Protein AF-A0A9D8N223-F1 (afdb_monomer_lite)

Structure (mmCIF, N/CA/C/O backbone):
data_AF-A0A9D8N223-F1
#
_entry.id   AF-A0A9D8N223-F1
#
loop_
_atom_site.group_PDB
_atom_site.id
_atom_site.type_symbol
_atom_site.label_atom_id
_atom_site.label_alt_id
_atom_site.label_comp_id
_atom_site.label_asym_id
_atom_site.label_entity_id
_atom_site.label_seq_id
_atom_site.pdbx_PDB_ins_code
_atom_site.Cartn_x
_atom_site.Cartn_y
_atom_site.Cartn_z
_atom_site.occupancy
_atom_site.B_iso_or_equiv
_atom_site.auth_seq_id
_atom_site.auth_comp_id
_atom_site.auth_asym_id
_atom_site.auth_atom_id
_atom_site.pdbx_PDB_model_num
ATOM 1 N N . MET A 1 1 ? 21.341 -1.025 -17.758 1.00 87.69 1 MET A N 1
ATOM 2 C CA . MET A 1 1 ? 20.662 -0.294 -18.868 1.00 87.69 1 MET A CA 1
ATOM 3 C C . MET A 1 1 ? 19.716 0.743 -18.260 1.00 87.69 1 MET A C 1
ATOM 5 O O . MET A 1 1 ? 19.329 0.531 -17.127 1.00 87.69 1 MET A O 1
ATOM 9 N N . ALA A 1 2 ? 19.366 1.863 -18.903 1.00 88.69 2 ALA A N 1
ATOM 10 C CA . ALA A 1 2 ? 18.324 2.742 -18.337 1.00 88.69 2 ALA A CA 1
ATOM 11 C C . ALA A 1 2 ? 16.945 2.073 -18.471 1.00 88.69 2 ALA A C 1
ATOM 13 O O . ALA A 1 2 ? 16.698 1.447 -19.501 1.00 88.69 2 ALA A O 1
ATOM 14 N N . ILE A 1 3 ? 16.076 2.194 -17.462 1.00 89.81 3 ILE A N 1
ATOM 15 C CA . ILE A 1 3 ? 14.723 1.623 -17.527 1.00 89.81 3 ILE A CA 1
ATOM 16 C C . ILE A 1 3 ? 13.889 2.404 -18.557 1.00 89.81 3 ILE A C 1
ATOM 18 O O . ILE A 1 3 ? 13.826 3.637 -18.460 1.00 89.81 3 ILE A O 1
ATOM 22 N N . PRO A 1 4 ? 13.240 1.741 -19.532 1.00 91.12 4 PRO A N 1
ATOM 23 C CA . PRO A 1 4 ? 12.304 2.403 -20.431 1.00 91.12 4 PRO A CA 1
ATOM 24 C C . PRO A 1 4 ? 11.138 3.024 -19.656 1.00 91.12 4 PRO A C 1
ATOM 26 O O . PRO A 1 4 ? 10.522 2.395 -18.800 1.00 91.12 4 PRO A O 1
ATOM 29 N N . ILE A 1 5 ? 10.807 4.280 -19.960 1.00 87.12 5 ILE A N 1
ATOM 30 C CA . ILE A 1 5 ? 9.764 5.000 -19.216 1.00 87.12 5 ILE A CA 1
ATOM 31 C C . ILE A 1 5 ? 8.373 4.371 -19.393 1.00 87.12 5 ILE A C 1
ATOM 33 O O . ILE A 1 5 ? 7.559 4.404 -18.475 1.00 87.12 5 ILE A O 1
ATOM 37 N N . GLU A 1 6 ? 8.116 3.761 -20.553 1.00 89.69 6 GLU A N 1
ATOM 38 C CA . GLU A 1 6 ? 6.876 3.031 -20.830 1.00 89.69 6 GLU A CA 1
ATOM 39 C C . GLU A 1 6 ? 6.722 1.801 -19.928 1.00 89.69 6 GLU A C 1
ATOM 41 O O . GLU A 1 6 ? 5.613 1.530 -19.469 1.00 89.69 6 GLU A O 1
ATOM 46 N N . ASP A 1 7 ? 7.821 1.126 -19.585 1.00 90.69 7 ASP A N 1
ATOM 47 C CA . ASP A 1 7 ? 7.797 -0.031 -18.687 1.00 90.69 7 ASP A CA 1
ATOM 48 C C . ASP A 1 7 ? 7.472 0.402 -17.257 1.00 90.69 7 ASP A C 1
ATOM 50 O O . ASP A 1 7 ? 6.598 -0.179 -16.620 1.00 90.69 7 ASP A O 1
ATOM 54 N N . ILE A 1 8 ? 8.067 1.503 -16.781 1.00 89.56 8 ILE A N 1
ATOM 55 C CA . ILE A 1 8 ? 7.708 2.107 -15.485 1.00 89.56 8 ILE A CA 1
ATOM 56 C C . ILE A 1 8 ? 6.241 2.526 -15.457 1.00 89.56 8 ILE A C 1
ATOM 58 O O . ILE A 1 8 ? 5.547 2.359 -14.450 1.00 89.56 8 ILE A O 1
ATOM 62 N N . TYR A 1 9 ? 5.741 3.065 -16.566 1.00 88.50 9 TYR A N 1
ATOM 63 C CA . TYR A 1 9 ? 4.334 3.398 -16.701 1.00 88.50 9 TYR A CA 1
ATOM 64 C C . TYR A 1 9 ? 3.440 2.157 -16.679 1.00 88.50 9 TYR A C 1
ATOM 66 O O . TYR A 1 9 ? 2.400 2.162 -16.023 1.00 88.50 9 TYR A O 1
ATOM 74 N N . ASN A 1 10 ? 3.801 1.074 -17.342 1.00 89.50 10 ASN A N 1
ATOM 75 C CA . ASN A 1 10 ? 2.989 -0.129 -17.263 1.00 89.50 10 ASN A CA 1
ATOM 76 C C . ASN A 1 10 ? 3.032 -0.722 -15.844 1.00 89.50 10 ASN A C 1
ATOM 78 O O . ASN A 1 10 ? 1.993 -0.906 -15.206 1.00 89.50 10 ASN A O 1
ATOM 82 N N . PHE A 1 11 ? 4.239 -0.881 -15.302 1.00 89.69 11 PHE A N 1
ATOM 83 C CA . PHE A 1 11 ? 4.488 -1.440 -13.981 1.00 89.69 11 PHE A CA 1
ATOM 84 C C . PHE A 1 11 ? 3.756 -0.688 -12.876 1.00 89.69 11 PHE A C 1
ATOM 86 O O . PHE A 1 11 ? 3.009 -1.296 -12.118 1.00 89.69 11 PHE A O 1
ATOM 93 N N . HIS A 1 12 ? 3.886 0.640 -12.808 1.00 88.19 12 HIS A N 1
ATOM 94 C CA . HIS A 1 12 ? 3.186 1.417 -11.787 1.00 88.19 12 HIS A CA 1
ATOM 95 C C . HIS A 1 12 ? 1.665 1.250 -11.884 1.00 88.19 12 HIS A C 1
ATOM 97 O O . HIS A 1 12 ? 1.000 1.166 -10.860 1.00 88.19 12 HIS A O 1
ATOM 103 N N . HIS A 1 13 ? 1.096 1.208 -13.095 1.00 88.69 13 HIS A N 1
ATOM 104 C CA . HIS A 1 13 ? -0.354 1.065 -13.245 1.00 88.69 13 HIS A CA 1
ATOM 105 C C . HIS A 1 13 ? -0.834 -0.300 -12.746 1.00 88.69 13 HIS A C 1
ATOM 107 O O . HIS A 1 13 ? -1.773 -0.371 -11.955 1.00 88.69 13 HIS A O 1
ATOM 113 N N . VAL A 1 14 ? -0.152 -1.369 -13.164 1.00 90.50 14 VAL A N 1
ATOM 114 C CA . VAL A 1 14 ? -0.472 -2.736 -12.748 1.00 90.50 14 VAL A CA 1
ATOM 115 C C . VAL A 1 14 ? -0.269 -2.905 -11.243 1.00 90.50 14 VAL A C 1
ATOM 117 O O . VAL A 1 14 ? -1.174 -3.379 -10.561 1.00 90.50 14 VAL A O 1
ATOM 120 N N . ARG A 1 15 ? 0.861 -2.442 -10.698 1.00 89.19 15 ARG A N 1
ATOM 121 C CA . ARG A 1 15 ? 1.177 -2.505 -9.264 1.00 89.19 15 ARG A CA 1
ATOM 122 C C . ARG A 1 15 ? 0.160 -1.749 -8.412 1.00 89.19 15 ARG A C 1
ATOM 124 O O . ARG A 1 15 ? -0.339 -2.310 -7.443 1.00 89.19 15 ARG A O 1
ATOM 131 N N . THR A 1 16 ? -0.200 -0.520 -8.782 1.00 88.94 16 THR A N 1
ATOM 132 C CA . THR A 1 16 ? -1.219 0.260 -8.058 1.00 88.94 16 THR A CA 1
ATOM 133 C C . THR A 1 16 ? -2.595 -0.406 -8.129 1.00 88.94 16 THR A C 1
ATOM 135 O O . THR A 1 16 ? -3.280 -0.492 -7.114 1.00 88.94 16 THR A O 1
ATOM 138 N N . ALA A 1 17 ? -2.985 -0.959 -9.282 1.00 90.62 17 ALA A N 1
ATOM 139 C CA . ALA A 1 17 ? -4.239 -1.703 -9.394 1.00 90.62 17 ALA A CA 1
ATOM 140 C C . ALA A 1 17 ? -4.252 -2.961 -8.504 1.00 90.62 17 ALA A C 1
ATOM 142 O O . ALA A 1 17 ? -5.252 -3.232 -7.840 1.00 90.62 17 ALA A O 1
ATOM 143 N N . CYS A 1 18 ? -3.147 -3.711 -8.454 1.00 91.94 18 CYS A N 1
ATOM 144 C CA . CYS A 1 18 ? -3.019 -4.880 -7.581 1.00 91.94 18 CYS A CA 1
ATOM 145 C C . CYS A 1 18 ? -3.092 -4.483 -6.100 1.00 91.94 18 CYS A C 1
ATOM 147 O O . CYS A 1 18 ? -3.827 -5.118 -5.347 1.00 91.94 18 CYS A O 1
ATOM 149 N N . HIS A 1 19 ? -2.430 -3.389 -5.709 1.00 91.12 19 HIS A N 1
ATOM 150 C CA . HIS A 1 19 ? -2.492 -2.842 -4.349 1.00 91.12 19 HIS A CA 1
ATOM 151 C C . HIS A 1 19 ? -3.925 -2.485 -3.937 1.00 91.12 19 HIS A C 1
ATOM 153 O O . HIS A 1 19 ? -4.427 -2.998 -2.940 1.00 91.12 19 HIS A O 1
ATOM 159 N N . ILE A 1 20 ? -4.637 -1.700 -4.754 1.00 92.44 20 ILE A N 1
ATOM 160 C CA . ILE A 1 20 ? -6.035 -1.311 -4.493 1.00 92.44 20 ILE A CA 1
ATOM 161 C C . ILE A 1 20 ? -6.952 -2.540 -4.413 1.00 92.44 20 ILE A C 1
ATOM 163 O O . ILE A 1 20 ? -7.835 -2.612 -3.555 1.00 92.44 20 ILE A O 1
ATOM 167 N N . ASN A 1 21 ? -6.766 -3.524 -5.296 1.00 94.38 21 ASN A N 1
ATOM 168 C CA . ASN A 1 21 ? -7.557 -4.756 -5.280 1.00 94.38 21 ASN A CA 1
ATOM 169 C C . ASN A 1 21 ? -7.281 -5.596 -4.025 1.00 94.38 21 ASN A C 1
ATOM 171 O O . ASN A 1 21 ? -8.213 -6.147 -3.444 1.00 94.38 21 ASN A O 1
ATOM 175 N N . CYS A 1 22 ? -6.023 -5.667 -3.589 1.00 94.06 22 CYS A N 1
ATOM 176 C CA . CYS A 1 22 ? -5.599 -6.381 -2.388 1.00 94.06 22 CYS A CA 1
ATOM 177 C C . CYS A 1 22 ? -6.169 -5.720 -1.126 1.00 94.06 22 CYS A C 1
ATOM 179 O O . CYS A 1 22 ? -6.783 -6.379 -0.288 1.00 94.06 22 CYS A O 1
ATOM 181 N N . MET A 1 23 ? -6.094 -4.393 -1.043 1.00 94.31 23 MET A N 1
ATOM 182 C CA . MET A 1 23 ? -6.750 -3.638 0.019 1.00 94.31 23 MET A CA 1
ATOM 183 C C . MET A 1 23 ? -8.255 -3.859 0.053 1.00 94.31 23 MET A C 1
ATOM 185 O O . MET A 1 23 ? -8.818 -4.083 1.120 1.00 94.31 23 MET A O 1
ATOM 189 N N . ASN A 1 24 ? -8.918 -3.836 -1.104 1.00 95.88 24 ASN A N 1
ATOM 190 C CA . ASN A 1 24 ? -10.355 -4.079 -1.182 1.00 95.88 24 ASN A CA 1
ATOM 191 C C . ASN A 1 24 ? -10.739 -5.523 -0.853 1.00 95.88 24 ASN A C 1
ATOM 193 O O . ASN A 1 24 ? -11.828 -5.752 -0.330 1.00 95.88 24 ASN A O 1
ATOM 197 N N . TYR A 1 25 ? -9.853 -6.486 -1.103 1.00 96.44 25 TYR A N 1
ATOM 198 C CA . TYR A 1 25 ? -10.021 -7.847 -0.617 1.00 96.44 25 TYR A CA 1
ATOM 199 C C . TYR A 1 25 ? -10.044 -7.876 0.919 1.00 96.44 25 TYR A C 1
ATOM 201 O O . TYR A 1 25 ? -11.011 -8.373 1.496 1.00 96.44 25 TYR A O 1
ATOM 209 N N . PHE A 1 26 ? -9.048 -7.278 1.584 1.00 95.44 26 PHE A N 1
ATOM 210 C CA . PHE A 1 26 ? -8.997 -7.220 3.051 1.00 95.44 26 PHE A CA 1
ATOM 211 C C . PHE A 1 26 ? -10.156 -6.424 3.652 1.00 95.44 26 PHE A C 1
ATOM 213 O O . PHE A 1 26 ? -10.821 -6.899 4.572 1.00 95.44 26 PHE A O 1
ATOM 220 N N . ALA A 1 27 ? -10.457 -5.257 3.086 1.00 95.50 27 ALA A N 1
ATOM 221 C CA . ALA A 1 27 ? -11.598 -4.437 3.470 1.00 95.50 27 ALA A CA 1
ATOM 222 C C . ALA A 1 27 ? -12.910 -5.229 3.363 1.00 95.50 27 ALA A C 1
ATOM 224 O O . ALA A 1 27 ? -13.738 -5.195 4.275 1.00 95.50 27 ALA A O 1
ATOM 225 N N . GLY A 1 28 ? -13.065 -6.007 2.287 1.00 96.38 28 GLY A N 1
ATOM 226 C CA . GLY A 1 28 ? -14.227 -6.852 2.042 1.00 96.38 28 GLY A CA 1
ATOM 227 C C . GLY A 1 28 ? -14.444 -7.924 3.111 1.00 96.38 28 GLY A C 1
ATOM 228 O O . GLY A 1 28 ? -15.595 -8.194 3.453 1.00 96.38 28 GLY A O 1
ATOM 229 N N . LEU A 1 29 ? -13.375 -8.475 3.704 1.00 96.12 29 LEU A N 1
ATOM 230 C CA . LEU A 1 29 ? -13.481 -9.413 4.835 1.00 96.12 29 LEU A CA 1
ATOM 231 C C . LEU A 1 29 ? -14.203 -8.778 6.036 1.00 96.12 29 LEU A C 1
ATOM 233 O O . LEU A 1 29 ? -14.940 -9.459 6.746 1.00 96.12 29 LEU A O 1
ATOM 237 N N . MET A 1 30 ? -14.024 -7.471 6.230 1.00 95.00 30 MET A N 1
ATOM 238 C CA . MET A 1 30 ? -14.598 -6.688 7.329 1.00 95.00 30 MET A CA 1
ATOM 239 C C . MET A 1 30 ? -15.866 -5.911 6.924 1.00 95.00 30 MET A C 1
ATOM 241 O O . MET A 1 30 ? -16.428 -5.184 7.738 1.00 95.00 30 MET A O 1
ATOM 245 N N . GLY A 1 31 ? -16.341 -6.059 5.680 1.00 94.75 31 GLY A N 1
ATOM 246 C CA . GLY A 1 31 ? -17.537 -5.374 5.173 1.00 94.75 31 GLY A CA 1
ATOM 247 C C . GLY A 1 31 ? -17.314 -3.940 4.671 1.00 94.75 31 GLY A C 1
ATOM 248 O O . GLY A 1 31 ? -18.279 -3.183 4.562 1.00 94.75 31 GLY A O 1
ATOM 249 N N . TYR A 1 32 ? -16.074 -3.567 4.349 1.00 94.56 32 TYR A N 1
ATOM 250 C CA . TYR A 1 32 ? -15.687 -2.254 3.822 1.00 94.56 32 TYR A CA 1
ATOM 251 C C . TYR A 1 32 ? -15.323 -2.299 2.330 1.00 94.56 32 TYR A C 1
ATOM 253 O O . TYR A 1 32 ? -15.101 -3.362 1.749 1.00 94.56 32 TYR A O 1
ATOM 261 N N . HIS A 1 33 ? -15.249 -1.118 1.710 1.00 90.81 33 HIS A N 1
ATOM 262 C CA . HIS A 1 33 ? -14.756 -0.922 0.348 1.00 90.81 33 HIS A CA 1
ATOM 263 C C . HIS A 1 33 ? -14.124 0.470 0.211 1.00 90.81 33 HIS A C 1
ATOM 265 O O . HIS A 1 33 ? -14.721 1.459 0.637 1.00 90.81 33 HIS A O 1
ATOM 271 N N . PHE A 1 34 ? -12.950 0.546 -0.417 1.00 89.06 34 PHE A N 1
ATOM 272 C CA . PHE A 1 34 ? -12.159 1.763 -0.610 1.00 89.06 34 PHE A CA 1
ATOM 273 C C . PHE A 1 34 ? -11.881 1.991 -2.112 1.00 89.06 34 PHE A C 1
ATOM 275 O O . PHE A 1 34 ? -10.766 1.768 -2.585 1.00 89.06 34 PHE A O 1
ATOM 282 N N . PRO A 1 35 ? -12.892 2.393 -2.909 1.00 78.00 35 PRO A N 1
ATOM 283 C CA . PRO A 1 35 ? -12.758 2.531 -4.365 1.00 78.00 35 PRO A CA 1
ATOM 284 C C . PRO A 1 35 ? -11.917 3.736 -4.801 1.00 78.00 35 PRO A C 1
ATOM 286 O O . PRO A 1 35 ? -11.478 3.784 -5.946 1.00 78.00 35 PRO A O 1
ATOM 289 N N . GLU A 1 36 ? -11.727 4.720 -3.919 1.00 80.25 36 GLU A N 1
ATOM 290 C CA . GLU A 1 36 ? -10.952 5.934 -4.203 1.00 80.25 36 GLU A CA 1
ATOM 291 C C . GLU A 1 36 ? -9.534 5.903 -3.617 1.00 80.25 36 GLU A C 1
ATOM 293 O O . GLU A 1 36 ? -8.800 6.887 -3.727 1.00 80.25 36 GLU A O 1
ATOM 298 N N . HIS A 1 37 ? -9.150 4.782 -3.000 1.00 83.25 37 HIS A N 1
ATOM 299 C CA . HIS A 1 37 ? -7.823 4.601 -2.432 1.00 83.25 37 HIS A CA 1
ATOM 300 C C . HIS A 1 37 ? -6.742 4.746 -3.513 1.00 83.25 37 HIS A C 1
ATOM 302 O O . HIS A 1 37 ? -6.918 4.271 -4.635 1.00 83.25 37 HIS A O 1
ATOM 308 N N . ASP A 1 38 ? -5.624 5.393 -3.171 1.00 77.69 38 ASP A N 1
ATOM 309 C CA . ASP A 1 38 ? -4.466 5.601 -4.053 1.00 77.69 38 ASP A CA 1
ATOM 310 C C . ASP A 1 38 ? -4.727 6.381 -5.357 1.00 77.69 38 ASP A C 1
ATOM 312 O O . ASP A 1 38 ? -3.850 6.464 -6.223 1.00 77.69 38 ASP A O 1
ATOM 316 N N . ASN A 1 39 ? -5.897 7.009 -5.520 1.00 76.62 39 ASN A N 1
ATOM 317 C CA . ASN A 1 39 ? -6.207 7.801 -6.717 1.00 76.62 39 ASN A CA 1
ATOM 318 C C . ASN A 1 39 ? -5.238 8.979 -6.930 1.00 76.62 39 ASN A C 1
ATOM 320 O O . ASN A 1 39 ? -5.006 9.402 -8.066 1.00 76.62 39 ASN A O 1
ATOM 324 N N . ASP A 1 40 ? -4.648 9.502 -5.856 1.00 73.94 40 ASP A N 1
ATOM 325 C CA . ASP A 1 40 ? -3.646 10.567 -5.883 1.00 73.94 40 ASP A CA 1
ATOM 326 C C . ASP A 1 40 ? -2.318 10.130 -6.528 1.00 73.94 40 ASP A C 1
ATOM 328 O O . ASP A 1 40 ? -1.601 10.964 -7.081 1.00 73.94 40 ASP A O 1
ATOM 332 N N . LYS A 1 41 ? -2.022 8.825 -6.592 1.00 72.44 41 LYS A N 1
ATOM 333 C CA . LYS A 1 41 ? -0.826 8.312 -7.288 1.00 72.44 41 LYS A CA 1
ATOM 334 C C . LYS A 1 41 ? -0.895 8.527 -8.803 1.00 72.44 41 LYS A C 1
ATOM 336 O O . LYS A 1 41 ? 0.132 8.615 -9.476 1.00 72.44 41 LYS A O 1
ATOM 341 N N . GLY A 1 42 ? -2.101 8.692 -9.356 1.00 67.50 42 GLY A N 1
ATOM 342 C CA . GLY A 1 42 ? -2.324 8.943 -10.783 1.00 67.50 42 GLY A CA 1
ATOM 343 C C . GLY A 1 42 ? -1.843 10.311 -11.288 1.00 67.50 42 GLY A C 1
ATOM 344 O O . GLY A 1 42 ? -1.733 10.496 -12.501 1.00 67.50 42 GLY A O 1
ATOM 345 N N . ILE A 1 43 ? -1.550 11.264 -10.394 1.00 69.81 43 ILE A N 1
ATOM 346 C CA . ILE A 1 43 ? -1.117 12.629 -10.752 1.00 69.81 43 ILE A CA 1
ATOM 347 C C . ILE A 1 43 ? 0.384 12.879 -10.536 1.00 69.81 43 ILE A C 1
ATOM 349 O O . ILE A 1 43 ? 0.865 13.989 -10.774 1.00 69.81 43 ILE A O 1
ATOM 353 N N . GLU A 1 44 ? 1.144 11.873 -10.104 1.00 70.38 44 GLU A N 1
ATOM 354 C CA . GLU A 1 44 ? 2.566 12.033 -9.809 1.00 70.38 44 GLU A CA 1
ATOM 355 C C . GLU A 1 44 ? 3.429 12.154 -11.082 1.00 70.38 44 GLU A C 1
ATOM 357 O O . GLU A 1 44 ? 3.353 11.313 -11.988 1.00 70.38 44 GLU A O 1
ATOM 362 N N . PRO A 1 45 ? 4.308 13.170 -11.176 1.00 62.28 45 PRO A N 1
ATOM 363 C CA . PRO A 1 45 ? 5.157 13.360 -12.346 1.00 62.28 45 PRO A CA 1
ATOM 364 C C . PRO A 1 45 ? 6.191 12.233 -12.467 1.00 62.28 45 PRO A C 1
ATOM 366 O O . PRO A 1 45 ? 6.939 11.955 -11.537 1.00 62.28 45 PRO A O 1
ATOM 369 N N . MET A 1 46 ? 6.242 11.597 -13.643 1.00 62.78 46 MET A N 1
ATOM 370 C CA . MET A 1 46 ? 7.136 10.470 -13.980 1.00 62.78 46 MET A CA 1
ATOM 371 C C . MET A 1 46 ? 6.998 9.211 -13.097 1.00 62.78 46 MET A C 1
ATOM 373 O O . MET A 1 46 ? 7.768 8.276 -13.289 1.00 62.78 46 MET A O 1
ATOM 377 N N . ARG A 1 47 ? 5.937 9.150 -12.268 1.00 68.19 47 ARG A N 1
ATOM 378 C CA . ARG A 1 47 ? 5.557 8.080 -11.319 1.00 68.19 47 ARG A CA 1
ATOM 379 C C . ARG A 1 47 ? 6.616 7.786 -10.250 1.00 68.19 47 ARG A C 1
ATOM 381 O O . ARG A 1 47 ? 7.798 8.059 -10.443 1.00 68.19 47 ARG A O 1
ATOM 388 N N . THR A 1 48 ? 6.164 7.284 -9.094 1.00 71.06 48 THR A N 1
ATOM 389 C CA . THR A 1 48 ? 6.968 7.165 -7.864 1.00 71.06 48 THR A CA 1
ATOM 390 C C . THR A 1 48 ? 8.400 6.662 -8.113 1.00 71.06 48 THR A C 1
ATOM 392 O O . THR A 1 48 ? 8.623 5.678 -8.821 1.00 71.06 48 THR A O 1
ATOM 395 N N . GLY A 1 49 ? 9.395 7.243 -7.433 1.00 76.25 49 GLY A N 1
ATOM 396 C CA . GLY A 1 49 ? 10.724 6.615 -7.350 1.00 76.25 49 GLY A CA 1
ATOM 397 C C . GLY A 1 49 ? 10.674 5.195 -6.755 1.00 76.25 49 GLY A C 1
ATOM 398 O O . GLY A 1 49 ? 11.552 4.373 -7.009 1.00 76.25 49 GLY A O 1
ATOM 399 N N . TYR A 1 50 ? 9.593 4.883 -6.035 1.00 77.81 50 TYR A N 1
ATOM 400 C CA . TYR A 1 50 ? 9.245 3.541 -5.577 1.00 77.81 50 TYR A CA 1
ATOM 401 C C . TYR A 1 50 ? 8.949 2.570 -6.735 1.00 77.81 50 TYR A C 1
ATOM 403 O O . TYR A 1 50 ? 9.430 1.444 -6.715 1.00 77.81 50 TYR A O 1
ATOM 411 N N . ALA A 1 51 ? 8.250 3.000 -7.792 1.00 84.44 51 ALA A N 1
ATOM 412 C CA . ALA A 1 51 ? 7.990 2.178 -8.974 1.00 84.44 51 ALA A CA 1
ATOM 413 C C . ALA A 1 51 ? 9.287 1.840 -9.719 1.00 84.44 51 ALA A C 1
ATOM 415 O O . AL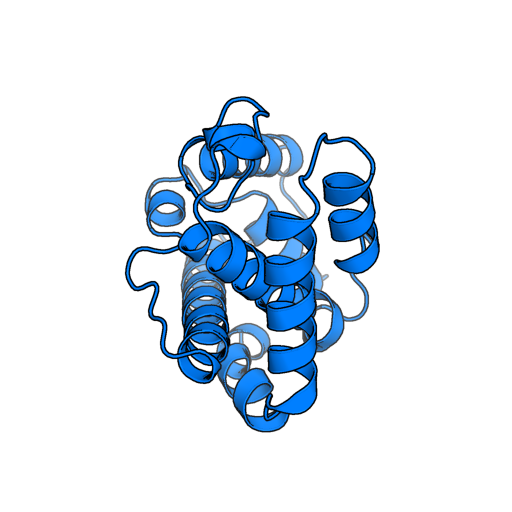A A 1 51 ? 9.473 0.691 -10.104 1.00 84.44 51 ALA A O 1
ATOM 416 N N . TYR A 1 52 ? 10.209 2.801 -9.854 1.00 86.25 52 TYR A N 1
ATOM 417 C CA . TYR A 1 52 ? 11.544 2.548 -10.410 1.00 86.25 52 TYR A CA 1
ATOM 418 C C . TYR A 1 52 ? 12.306 1.489 -9.614 1.00 86.25 52 TYR A C 1
ATOM 420 O O . TYR A 1 52 ? 12.870 0.561 -10.191 1.00 86.25 52 TYR A O 1
ATOM 428 N N . LYS A 1 53 ? 12.307 1.623 -8.286 1.00 82.25 53 LYS A N 1
ATOM 429 C CA . LYS A 1 53 ? 12.995 0.698 -7.389 1.00 82.25 53 LYS A CA 1
ATOM 430 C C . LYS A 1 53 ? 12.401 -0.706 -7.435 1.00 82.25 53 LYS A C 1
ATOM 432 O O . LYS A 1 53 ? 13.140 -1.666 -7.622 1.00 82.25 53 LYS A O 1
ATOM 437 N N . ASN A 1 54 ? 11.082 -0.820 -7.315 1.00 83.25 54 ASN A N 1
ATOM 438 C CA . ASN A 1 54 ? 10.401 -2.109 -7.360 1.00 83.25 54 ASN A CA 1
ATOM 439 C C . ASN A 1 54 ? 10.578 -2.779 -8.722 1.00 83.25 54 ASN A C 1
ATOM 441 O O . ASN A 1 54 ? 10.856 -3.970 -8.765 1.00 83.25 54 ASN A O 1
ATOM 445 N N . TYR A 1 55 ? 10.508 -2.022 -9.820 1.00 87.38 55 TYR A N 1
ATOM 446 C CA . TYR A 1 55 ? 10.792 -2.556 -11.151 1.00 87.38 55 TYR A CA 1
ATOM 447 C C . TYR A 1 55 ? 12.222 -3.110 -11.244 1.00 87.38 55 TYR A C 1
ATOM 449 O O . TYR A 1 55 ? 12.421 -4.237 -11.683 1.00 87.38 55 TYR A O 1
ATOM 457 N N . ALA A 1 56 ? 13.229 -2.373 -10.765 1.00 86.31 56 ALA A N 1
ATOM 458 C CA . ALA A 1 56 ? 14.618 -2.842 -10.779 1.00 86.31 56 ALA A CA 1
ATOM 459 C C . ALA A 1 56 ? 14.858 -4.105 -9.926 1.00 86.31 56 ALA A C 1
ATOM 461 O O . ALA A 1 56 ? 15.795 -4.849 -10.206 1.00 86.31 56 ALA A O 1
ATOM 462 N N . ASN A 1 57 ? 14.018 -4.377 -8.919 1.00 81.44 57 ASN A N 1
ATOM 463 C CA . ASN A 1 57 ? 14.082 -5.626 -8.153 1.00 81.44 57 ASN A CA 1
ATOM 464 C C . ASN A 1 57 ? 13.660 -6.846 -8.995 1.00 81.44 57 ASN A C 1
ATOM 466 O O . ASN A 1 57 ? 14.252 -7.912 -8.841 1.00 81.44 57 ASN A O 1
ATOM 470 N N . TYR A 1 58 ? 12.682 -6.693 -9.897 1.00 80.31 58 TYR A N 1
ATOM 471 C CA . TYR A 1 58 ? 12.296 -7.740 -10.858 1.00 80.31 58 TYR A CA 1
ATOM 472 C C . TYR A 1 58 ? 13.237 -7.808 -12.066 1.00 80.31 58 TYR A C 1
ATOM 474 O O . TYR A 1 58 ? 13.426 -8.876 -12.647 1.00 80.31 58 TYR A O 1
ATOM 482 N N . HIS A 1 59 ? 13.867 -6.682 -12.409 1.00 87.06 59 HIS A N 1
ATOM 483 C CA . HIS A 1 59 ? 14.708 -6.531 -13.594 1.00 87.06 59 HIS A CA 1
ATOM 484 C C . HIS A 1 59 ? 16.097 -5.966 -13.239 1.00 87.06 59 HIS A C 1
ATOM 486 O O . HIS A 1 59 ? 16.395 -4.794 -13.522 1.00 87.06 59 HIS A O 1
ATOM 492 N N . PRO A 1 60 ? 16.974 -6.779 -12.615 1.00 86.69 60 PRO A N 1
ATOM 493 C CA . PRO A 1 60 ? 18.272 -6.334 -12.100 1.00 86.69 60 PRO A CA 1
ATOM 494 C C . PRO A 1 60 ? 19.260 -5.882 -13.191 1.00 86.69 60 PRO A C 1
ATOM 496 O O . PRO A 1 60 ? 20.319 -5.332 -12.891 1.00 86.69 60 PRO A O 1
ATOM 499 N N . GLU A 1 61 ? 18.952 -6.109 -14.469 1.00 90.19 61 GLU A N 1
ATOM 500 C CA . GLU A 1 61 ? 19.717 -5.618 -15.616 1.00 90.19 61 GLU A CA 1
ATOM 501 C C . GLU A 1 61 ? 19.594 -4.100 -15.847 1.00 90.19 61 GLU A C 1
ATOM 503 O O . GLU A 1 61 ? 20.398 -3.4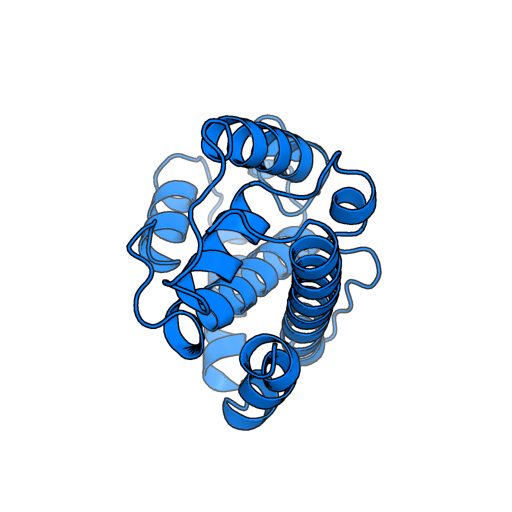97 -16.586 1.00 90.19 61 GLU A O 1
ATOM 508 N N . TYR A 1 62 ? 18.596 -3.463 -15.235 1.00 91.50 62 TYR A N 1
ATOM 509 C CA . TYR A 1 62 ? 18.397 -2.030 -15.338 1.00 91.50 62 TYR A CA 1
ATOM 510 C C . TYR A 1 62 ? 18.978 -1.257 -14.154 1.00 91.50 62 TYR A C 1
ATOM 512 O O . TYR A 1 62 ? 19.050 -1.717 -13.022 1.00 91.50 62 TYR A O 1
ATOM 520 N N . ASN A 1 63 ? 19.387 -0.027 -14.446 1.00 90.56 63 ASN A N 1
ATOM 521 C CA . ASN A 1 63 ? 19.925 0.913 -13.483 1.00 90.56 63 ASN A CA 1
ATOM 522 C C . ASN A 1 63 ? 18.827 1.899 -13.090 1.00 90.56 63 ASN A C 1
ATOM 524 O O . ASN A 1 63 ? 18.107 2.413 -13.955 1.00 90.56 63 ASN A O 1
ATOM 528 N N . LEU A 1 64 ? 18.767 2.212 -11.800 1.00 89.00 64 LEU A N 1
ATOM 529 C CA . LEU A 1 64 ? 17.940 3.296 -11.285 1.00 89.00 64 LEU A CA 1
ATOM 530 C C . LEU A 1 64 ? 18.438 4.653 -11.813 1.00 89.00 64 LEU A C 1
ATOM 532 O O . LEU A 1 64 ? 19.645 4.819 -12.012 1.00 89.00 64 LEU A O 1
ATOM 536 N N . PRO A 1 65 ? 17.541 5.627 -12.046 1.00 86.94 65 PRO A N 1
ATOM 537 C CA . PRO A 1 65 ? 17.952 6.990 -12.357 1.00 86.94 65 PRO A CA 1
ATOM 538 C C . PRO A 1 65 ? 18.585 7.657 -11.127 1.00 86.94 65 PRO A C 1
ATOM 540 O O . PRO A 1 65 ? 18.159 7.405 -10.002 1.00 86.94 65 PRO A O 1
ATOM 543 N N . ASP A 1 66 ? 19.551 8.557 -11.330 1.00 89.12 66 ASP A N 1
ATOM 544 C CA . ASP A 1 66 ? 20.307 9.201 -10.237 1.00 89.12 66 ASP A CA 1
ATOM 545 C C . ASP A 1 66 ? 19.418 9.937 -9.213 1.00 89.12 66 ASP A C 1
ATOM 547 O O . ASP A 1 66 ? 19.795 10.092 -8.056 1.00 89.12 66 ASP A O 1
ATOM 551 N N . ASN A 1 67 ? 18.227 10.384 -9.621 1.00 86.62 67 ASN A N 1
ATOM 552 C CA . ASN A 1 67 ? 17.274 11.120 -8.789 1.00 86.62 67 ASN A CA 1
ATOM 553 C C . ASN A 1 67 ? 16.110 10.261 -8.250 1.00 86.62 67 ASN A C 1
ATOM 555 O O . ASN A 1 67 ? 15.109 10.823 -7.800 1.00 86.62 67 ASN A O 1
ATOM 559 N N . TYR A 1 68 ? 16.190 8.925 -8.311 1.00 84.44 68 TYR A N 1
ATOM 560 C CA . TYR A 1 68 ? 15.068 8.057 -7.919 1.00 84.44 68 TYR A CA 1
ATOM 561 C C . TYR A 1 68 ? 14.632 8.259 -6.455 1.00 84.44 68 TYR A C 1
ATOM 563 O O . TYR A 1 68 ? 13.438 8.221 -6.167 1.00 84.44 68 TYR A O 1
ATOM 571 N N . GLU A 1 69 ? 15.561 8.526 -5.533 1.00 85.31 69 GLU A N 1
ATOM 572 C CA . GLU A 1 69 ? 15.246 8.750 -4.112 1.00 85.31 69 GLU A CA 1
ATOM 573 C C . GLU A 1 69 ? 14.455 10.041 -3.893 1.00 85.31 69 GLU A C 1
ATOM 575 O O . GLU A 1 69 ? 13.474 10.047 -3.149 1.00 85.31 69 GLU A O 1
ATOM 580 N N . ASP A 1 70 ? 14.828 11.120 -4.585 1.00 85.75 70 ASP A N 1
ATOM 581 C CA . ASP A 1 70 ? 14.106 12.392 -4.525 1.00 85.75 70 ASP A CA 1
ATOM 582 C C . ASP A 1 70 ? 12.684 12.236 -5.078 1.00 85.75 70 ASP A C 1
ATOM 584 O O . ASP A 1 70 ? 11.721 12.712 -4.471 1.00 85.75 70 ASP A O 1
ATOM 588 N N . LEU A 1 71 ? 12.535 11.508 -6.191 1.00 81.81 71 LEU A N 1
ATOM 589 C CA . LEU A 1 71 ? 11.227 11.178 -6.764 1.00 81.81 71 LEU A CA 1
ATOM 590 C C . LEU A 1 71 ? 10.383 10.336 -5.796 1.00 81.81 71 LEU A C 1
ATOM 592 O O . LEU A 1 71 ? 9.191 10.596 -5.639 1.00 81.81 71 LEU A O 1
ATOM 596 N N . ALA A 1 72 ? 10.985 9.351 -5.122 1.00 82.69 72 ALA A N 1
ATOM 597 C CA . ALA A 1 72 ? 10.302 8.535 -4.119 1.00 82.69 72 ALA A CA 1
ATOM 598 C C . ALA A 1 72 ? 9.846 9.386 -2.927 1.00 82.69 72 ALA A C 1
ATOM 600 O O . ALA A 1 72 ? 8.695 9.303 -2.508 1.00 82.69 72 ALA A O 1
ATOM 601 N N . LYS A 1 73 ? 10.719 10.257 -2.416 1.00 83.38 73 LYS A N 1
ATOM 602 C CA . LYS A 1 73 ? 10.422 11.125 -1.276 1.00 83.38 73 LYS A CA 1
ATOM 603 C C . LYS A 1 73 ? 9.296 12.115 -1.569 1.00 83.38 73 LYS A C 1
ATOM 605 O O . LYS A 1 73 ? 8.447 12.335 -0.703 1.00 83.38 73 LYS A O 1
ATOM 610 N N . ILE A 1 74 ? 9.277 12.712 -2.764 1.00 81.81 74 ILE A N 1
ATOM 611 C CA . ILE A 1 74 ? 8.211 13.632 -3.190 1.00 81.81 74 ILE A CA 1
ATOM 612 C C . ILE A 1 74 ? 6.872 12.898 -3.255 1.00 81.81 74 ILE A C 1
ATOM 614 O O . ILE A 1 74 ? 5.895 13.396 -2.696 1.00 81.81 74 ILE A O 1
ATOM 618 N N . ALA A 1 75 ? 6.846 11.720 -3.882 1.00 80.94 75 ALA A N 1
ATOM 619 C CA . ALA A 1 75 ? 5.661 10.874 -3.962 1.00 80.94 75 ALA A CA 1
ATOM 620 C C . ALA A 1 75 ? 5.128 10.508 -2.571 1.00 80.94 75 ALA A C 1
ATOM 622 O O . ALA A 1 75 ? 4.004 10.866 -2.241 1.00 80.94 75 ALA A O 1
ATOM 623 N N . ILE A 1 76 ? 5.965 9.915 -1.712 1.00 80.88 76 ILE A N 1
ATOM 624 C CA . ILE A 1 76 ? 5.597 9.515 -0.342 1.00 80.88 76 ILE A CA 1
ATOM 625 C C . ILE A 1 76 ? 5.040 10.705 0.444 1.00 80.88 76 ILE A C 1
ATOM 627 O O . ILE A 1 76 ? 3.956 10.633 1.015 1.00 80.88 76 ILE A O 1
ATOM 631 N N . THR A 1 77 ? 5.744 11.840 0.420 1.00 82.62 77 THR A N 1
ATOM 632 C CA . THR A 1 77 ? 5.307 13.043 1.145 1.00 82.62 77 THR A CA 1
ATOM 633 C C . THR A 1 77 ? 3.981 13.577 0.608 1.00 82.62 77 THR A C 1
ATOM 635 O O . THR A 1 77 ? 3.169 14.093 1.375 1.00 82.62 77 THR A O 1
ATOM 638 N N . THR A 1 78 ? 3.773 13.513 -0.707 1.00 82.75 78 THR A N 1
ATOM 639 C CA . THR A 1 78 ? 2.523 13.950 -1.334 1.00 82.75 78 THR A CA 1
ATOM 640 C C . THR A 1 78 ? 1.393 13.019 -0.933 1.00 82.75 78 THR A C 1
ATOM 642 O O . THR A 1 78 ? 0.390 13.499 -0.415 1.00 82.75 78 THR A O 1
ATOM 645 N N . HIS A 1 79 ? 1.593 11.716 -1.086 1.00 85.31 79 HIS A N 1
ATOM 646 C CA . HIS A 1 79 ? 0.611 10.695 -0.770 1.00 85.31 79 HIS A CA 1
ATOM 647 C C . HIS A 1 79 ? 0.167 10.764 0.693 1.00 85.31 79 HIS A C 1
ATOM 649 O O . HIS A 1 79 ? -1.006 11.002 0.977 1.00 85.31 79 HIS A O 1
ATOM 655 N N . HIS A 1 80 ? 1.114 10.718 1.634 1.00 87.00 80 HIS A N 1
ATOM 656 C CA . HIS A 1 80 ? 0.804 10.697 3.066 1.00 87.00 80 HIS A CA 1
ATOM 657 C C . HIS A 1 80 ? 0.031 11.944 3.528 1.00 87.00 80 HIS A C 1
ATOM 659 O O . HIS A 1 80 ? -0.780 11.881 4.447 1.00 87.00 80 HIS A O 1
ATOM 665 N N . LYS A 1 81 ? 0.245 13.098 2.882 1.00 87.75 81 LYS A N 1
ATOM 666 C CA . LYS A 1 81 ? -0.454 14.348 3.223 1.00 87.75 81 LYS A CA 1
ATOM 667 C C . LYS A 1 81 ? -1.863 14.457 2.649 1.00 87.75 81 LYS A C 1
ATOM 669 O O . LYS A 1 81 ? -2.628 15.287 3.134 1.00 87.75 81 LYS A O 1
ATOM 674 N N . HIS A 1 82 ? -2.195 13.689 1.614 1.00 86.31 82 HIS A N 1
ATOM 675 C CA . HIS A 1 82 ? -3.485 13.786 0.921 1.00 86.31 82 HIS A CA 1
ATOM 676 C C . HIS A 1 82 ? -4.364 12.547 1.102 1.00 86.31 82 HIS A C 1
ATOM 678 O O . HIS A 1 82 ? -5.544 12.597 0.759 1.00 86.31 82 HIS A O 1
ATOM 684 N N . ALA A 1 83 ? -3.827 11.478 1.683 1.00 88.19 83 ALA A N 1
ATOM 685 C CA . ALA A 1 83 ? -4.548 10.247 1.943 1.00 88.19 83 ALA A CA 1
ATOM 686 C C . ALA A 1 83 ? -4.941 10.135 3.435 1.00 88.19 83 ALA A C 1
ATOM 688 O O . ALA A 1 83 ? -4.068 10.098 4.303 1.00 88.19 83 ALA A O 1
ATOM 689 N N . PRO A 1 84 ? -6.246 10.067 3.762 1.00 91.00 84 PRO A N 1
ATOM 690 C CA . PRO A 1 84 ? -6.746 10.130 5.139 1.00 91.00 84 PRO A CA 1
ATOM 691 C C . PRO A 1 84 ? -6.475 8.872 5.973 1.00 91.00 84 PRO A C 1
ATOM 693 O O . PRO A 1 84 ? -6.744 8.869 7.164 1.00 91.00 84 PRO A O 1
ATOM 696 N N . HIS A 1 85 ? -5.940 7.799 5.395 1.00 90.06 85 HIS A N 1
ATOM 697 C CA . HIS A 1 85 ? -5.439 6.659 6.166 1.00 90.06 85 HIS A CA 1
ATOM 698 C C . HIS A 1 85 ? -3.981 6.843 6.613 1.00 90.06 85 HIS A C 1
ATOM 700 O O . HIS A 1 85 ? -3.459 5.987 7.313 1.00 90.06 85 HIS A O 1
ATOM 706 N N . HIS A 1 86 ? -3.316 7.946 6.251 1.00 89.88 86 HIS A N 1
ATOM 707 C CA . HIS A 1 86 ? -1.983 8.287 6.751 1.00 89.88 86 HIS A CA 1
ATOM 708 C C . HIS A 1 86 ? -2.056 9.327 7.861 1.00 89.88 86 HIS A C 1
ATOM 710 O O . HIS A 1 86 ? -2.854 10.265 7.836 1.00 89.88 86 HIS A O 1
ATOM 716 N N . VAL A 1 87 ? -1.166 9.201 8.841 1.00 89.56 87 VAL A N 1
ATOM 717 C CA . VAL A 1 87 ? -1.139 10.094 10.004 1.00 89.56 87 VAL A CA 1
ATOM 718 C C . VAL A 1 87 ? -0.758 11.536 9.627 1.00 89.56 87 VAL A C 1
ATOM 720 O O . VAL A 1 87 ? -1.223 12.495 10.256 1.00 89.56 87 VAL A O 1
ATOM 723 N N . ASP A 1 88 ? 0.061 11.716 8.589 1.00 90.38 88 ASP A N 1
ATOM 724 C CA . ASP A 1 88 ? 0.473 13.029 8.082 1.00 90.38 88 ASP A CA 1
ATOM 725 C C . ASP A 1 88 ? -0.707 13.891 7.611 1.00 90.38 88 ASP A C 1
ATOM 727 O O . ASP A 1 88 ? -0.663 15.112 7.783 1.00 90.38 88 ASP A O 1
ATOM 731 N N . PHE A 1 89 ? -1.786 13.282 7.103 1.00 91.44 89 PHE A N 1
ATOM 732 C CA . PHE A 1 89 ? -3.026 13.981 6.744 1.00 91.44 89 PHE A CA 1
ATOM 733 C C . PHE A 1 89 ? -3.603 14.778 7.926 1.00 91.44 89 PHE A C 1
ATOM 735 O O . PHE A 1 89 ? -4.125 15.882 7.764 1.00 91.44 89 PHE A O 1
ATOM 742 N N . TYR A 1 90 ? -3.438 14.260 9.146 1.00 92.44 90 TYR A N 1
ATOM 743 C CA . TYR A 1 90 ? -3.907 14.876 10.390 1.00 92.44 90 TYR A CA 1
ATOM 744 C C . TYR A 1 90 ? -2.817 15.680 11.108 1.00 92.44 90 TYR A C 1
ATOM 746 O O . TYR A 1 90 ? -2.923 15.951 12.306 1.00 92.44 90 TYR A O 1
ATOM 754 N N . ASN A 1 91 ? -1.748 16.066 10.403 1.00 91.00 91 ASN A N 1
ATOM 755 C CA . ASN A 1 91 ? -0.591 16.768 10.970 1.00 91.00 91 ASN A CA 1
ATOM 756 C C . ASN A 1 91 ? 0.009 16.046 12.192 1.00 91.00 91 ASN A C 1
ATOM 758 O O . ASN A 1 91 ? 0.398 16.689 13.170 1.00 91.00 91 ASN A O 1
ATOM 762 N N . GLY A 1 92 ? 0.041 14.709 12.178 1.00 88.00 92 GLY A N 1
ATOM 763 C CA . GLY A 1 92 ? 0.558 13.927 13.303 1.00 88.00 92 GLY A CA 1
ATOM 764 C C . GLY A 1 92 ? -0.456 13.636 14.413 1.00 88.00 92 GLY A C 1
ATOM 765 O O . GLY A 1 92 ? -0.136 12.895 15.343 1.00 88.00 92 GLY A O 1
ATOM 766 N N . ASN A 1 93 ? -1.668 14.199 14.360 1.00 90.62 93 ASN A N 1
ATOM 767 C CA . ASN A 1 93 ? -2.660 14.015 15.414 1.00 90.62 93 ASN A CA 1
ATOM 768 C C . ASN A 1 93 ? -3.510 12.757 15.195 1.00 90.62 93 ASN A C 1
ATOM 770 O O . ASN A 1 93 ? -4.622 12.822 14.672 1.00 90.62 93 ASN A O 1
ATOM 774 N N . VAL A 1 94 ? -3.012 11.619 15.682 1.00 91.88 94 VAL A N 1
ATOM 775 C CA . VAL A 1 94 ? -3.691 10.322 15.540 1.00 91.88 94 VAL A CA 1
ATOM 776 C C . VAL A 1 94 ? -5.092 10.285 16.151 1.00 91.88 94 VAL A C 1
ATOM 778 O O . VAL A 1 94 ? -5.943 9.566 15.649 1.00 91.88 94 VAL A O 1
ATOM 781 N N . SER A 1 95 ? -5.395 11.096 17.172 1.00 91.75 95 SER A N 1
ATOM 782 C CA . SER A 1 95 ? -6.728 11.118 17.810 1.00 91.75 95 SER A CA 1
ATOM 783 C C . SER A 1 95 ? -7.862 11.588 16.889 1.00 91.75 95 SER A C 1
ATOM 785 O O . SER A 1 95 ? -9.034 11.423 17.219 1.00 91.75 95 SER A O 1
ATOM 787 N N . GLN A 1 96 ? -7.524 12.195 15.747 1.00 93.19 96 GLN A N 1
ATOM 788 C CA . GLN A 1 96 ? -8.488 12.6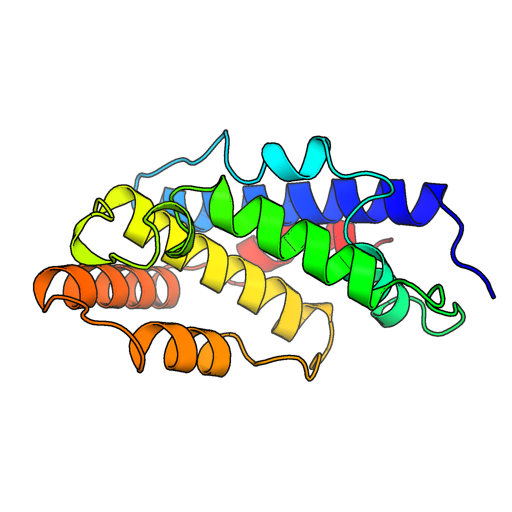64 14.752 1.00 93.19 96 GLN A CA 1
ATOM 789 C C . GLN A 1 96 ? -8.832 11.611 13.699 1.00 93.19 96 GLN A C 1
ATOM 791 O O . GLN A 1 96 ? -9.749 11.848 12.914 1.00 93.19 96 GLN A O 1
ATOM 796 N N . ILE A 1 97 ? -8.115 10.483 13.673 1.00 94.50 97 ILE A N 1
ATOM 797 C CA . ILE A 1 97 ? -8.293 9.441 12.665 1.00 94.50 97 ILE A CA 1
ATOM 798 C C . ILE A 1 97 ? -9.556 8.636 13.003 1.00 94.50 97 ILE A C 1
ATOM 800 O O . ILE A 1 97 ? -9.593 7.988 14.054 1.00 94.50 97 ILE A O 1
ATOM 804 N N . PRO A 1 98 ? -10.595 8.665 12.150 1.00 95.19 98 PRO A N 1
ATOM 805 C CA . PRO A 1 98 ? -11.793 7.852 12.320 1.00 95.19 98 PRO A CA 1
ATOM 806 C C . PRO A 1 98 ? -11.499 6.360 12.125 1.00 95.19 98 PRO A C 1
ATOM 808 O O . PRO A 1 98 ? -10.671 6.002 11.289 1.00 95.19 98 PRO A O 1
ATOM 811 N N . ASP A 1 99 ? -12.268 5.494 12.788 1.00 95.50 99 ASP A N 1
ATOM 812 C CA . ASP A 1 99 ? -12.097 4.032 12.735 1.00 95.50 99 ASP A CA 1
ATOM 813 C C . ASP A 1 99 ? -12.046 3.470 11.307 1.00 95.50 99 ASP A C 1
ATOM 815 O O . ASP A 1 99 ? -11.242 2.593 11.015 1.00 95.50 99 ASP A O 1
ATOM 819 N N . VAL A 1 100 ? -12.847 4.010 10.381 1.00 94.81 100 VAL A N 1
ATOM 820 C CA . VAL A 1 100 ? -12.829 3.574 8.974 1.00 94.81 100 VAL A CA 1
ATOM 821 C C . VAL A 1 100 ? -11.463 3.774 8.309 1.00 94.81 100 VAL A C 1
ATOM 823 O O . VAL A 1 100 ? -11.039 2.923 7.532 1.00 94.81 100 VAL A O 1
ATOM 826 N N . HIS A 1 101 ? -10.751 4.850 8.647 1.00 94.69 101 HIS A N 1
ATOM 827 C CA . HIS A 1 101 ? -9.417 5.119 8.114 1.00 94.69 101 HIS A CA 1
ATOM 828 C C . HIS A 1 101 ? -8.325 4.364 8.876 1.00 94.69 101 HIS A C 1
ATOM 830 O O . HIS A 1 101 ? -7.290 4.072 8.290 1.00 94.69 101 HIS A O 1
ATOM 836 N N . LEU A 1 102 ? -8.567 3.963 10.131 1.00 93.81 10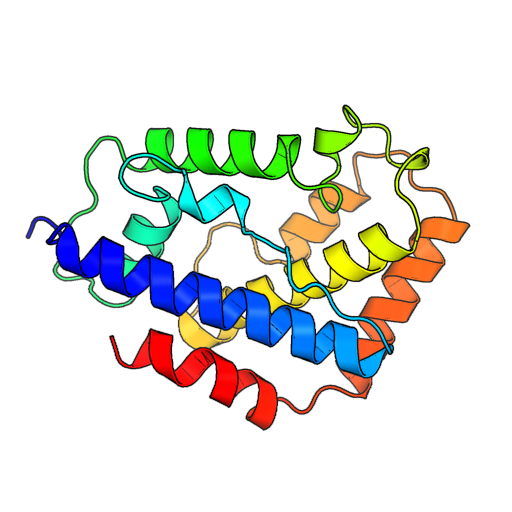2 LEU A N 1
ATOM 837 C CA . LEU A 1 102 ? -7.710 2.991 10.826 1.00 93.81 102 LEU A CA 1
ATOM 838 C C . LEU A 1 102 ? -7.796 1.608 10.173 1.00 93.81 102 LEU A C 1
ATOM 840 O O . LEU A 1 102 ? -6.788 0.932 10.002 1.00 93.81 102 LEU A O 1
ATOM 844 N N . ILE A 1 103 ? -8.995 1.197 9.760 1.00 94.94 103 ILE A N 1
ATOM 845 C CA . ILE A 1 103 ? -9.200 -0.063 9.038 1.00 94.94 103 ILE A CA 1
ATOM 846 C C . ILE A 1 103 ? -8.553 0.001 7.651 1.00 94.94 103 ILE A C 1
ATOM 848 O O . ILE A 1 103 ? -7.875 -0.943 7.249 1.00 94.94 103 ILE A O 1
ATOM 852 N N . GLU A 1 104 ? -8.728 1.111 6.927 1.00 94.88 104 GLU A N 1
ATOM 853 C CA . GLU A 1 104 ? -8.062 1.344 5.639 1.00 94.88 104 GLU A CA 1
ATOM 854 C C . GLU A 1 104 ? -6.534 1.282 5.775 1.00 94.88 104 GLU A C 1
ATOM 856 O O . GLU A 1 104 ? -5.881 0.599 4.992 1.00 94.88 104 GLU A O 1
ATOM 861 N N . MET A 1 105 ? -5.986 1.921 6.811 1.00 92.00 105 MET A N 1
ATOM 862 C CA . MET A 1 105 ? -4.566 1.906 7.163 1.00 92.00 105 MET A CA 1
ATOM 863 C C . MET A 1 105 ? -4.053 0.472 7.386 1.00 92.00 105 MET A C 1
ATOM 865 O O . MET A 1 105 ? -3.056 0.075 6.793 1.00 92.00 105 MET A O 1
ATOM 869 N N . VAL A 1 106 ? -4.773 -0.354 8.150 1.00 91.75 106 VAL A N 1
ATOM 870 C CA . VAL A 1 106 ? -4.411 -1.771 8.342 1.00 91.75 106 VAL A CA 1
ATOM 871 C C . VAL A 1 106 ? -4.473 -2.566 7.029 1.00 91.75 106 VAL A C 1
ATOM 873 O O . VAL A 1 106 ? -3.612 -3.413 6.778 1.00 91.75 106 VAL A O 1
ATOM 876 N N . CYS A 1 107 ? -5.460 -2.299 6.167 1.00 93.62 107 CYS A N 1
ATOM 877 C CA . CYS A 1 107 ? -5.553 -2.938 4.851 1.00 93.62 107 CYS A CA 1
ATOM 878 C C . CYS A 1 107 ? -4.377 -2.549 3.940 1.00 93.62 107 CYS A C 1
ATOM 880 O O . CYS A 1 107 ? -3.862 -3.409 3.223 1.00 93.62 107 CYS A O 1
ATOM 882 N N . ASP A 1 108 ? -3.949 -1.283 3.980 1.00 91.12 108 ASP A 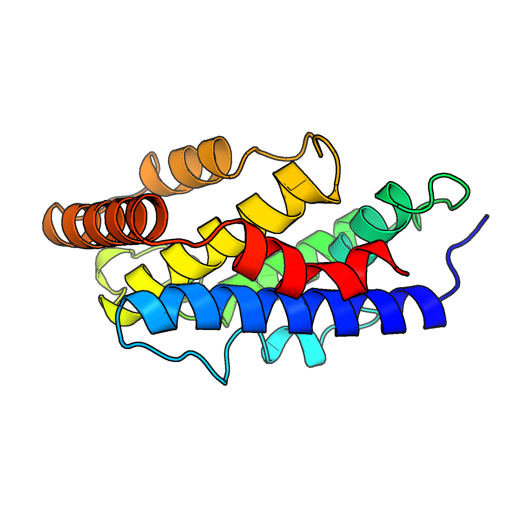N 1
ATOM 883 C CA . ASP A 1 108 ? -2.785 -0.772 3.247 1.00 91.12 108 ASP A CA 1
ATOM 884 C C . ASP A 1 108 ? -1.501 -1.483 3.686 1.00 91.12 108 ASP A C 1
ATOM 886 O O . ASP A 1 108 ? -0.779 -2.031 2.849 1.00 91.12 108 ASP A O 1
ATOM 890 N N . TRP A 1 109 ? -1.277 -1.603 4.998 1.00 89.12 109 TRP A N 1
ATOM 891 C CA . TRP A 1 109 ? -0.123 -2.316 5.553 1.00 89.12 109 TRP A CA 1
ATOM 892 C C . TRP A 1 109 ? -0.114 -3.785 5.162 1.00 89.12 109 TRP A C 1
ATOM 894 O O . TRP A 1 109 ? 0.913 -4.307 4.730 1.00 89.12 109 TRP A O 1
ATOM 904 N N . ALA A 1 110 ? -1.261 -4.460 5.269 1.00 89.00 110 ALA A N 1
ATOM 905 C CA . ALA A 1 110 ? -1.383 -5.850 4.855 1.00 89.00 110 ALA A CA 1
ATOM 906 C C . ALA A 1 110 ? -1.067 -6.006 3.358 1.00 89.00 110 ALA A C 1
ATOM 908 O O . ALA A 1 110 ? -0.312 -6.902 2.978 1.00 89.00 110 ALA A O 1
ATOM 909 N N . SER A 1 111 ? -1.576 -5.108 2.510 1.00 90.38 111 SER A N 1
ATOM 910 C CA . SER A 1 111 ? -1.301 -5.102 1.071 1.00 90.38 111 SER A CA 1
ATOM 911 C C . SER A 1 111 ? 0.186 -4.892 0.766 1.00 90.38 111 SER A C 1
ATOM 913 O O . SER A 1 111 ? 0.782 -5.687 0.034 1.00 90.38 111 SER A O 1
ATOM 915 N N . ALA A 1 112 ? 0.810 -3.891 1.390 1.00 86.00 112 ALA A N 1
ATOM 916 C CA . ALA A 1 112 ? 2.236 -3.607 1.251 1.00 86.00 112 ALA A CA 1
ATOM 917 C C . ALA A 1 112 ? 3.109 -4.778 1.732 1.00 86.00 112 ALA A C 1
ATOM 919 O O . ALA A 1 112 ? 4.105 -5.117 1.092 1.00 86.00 112 ALA A O 1
ATOM 920 N N . ASN A 1 113 ? 2.711 -5.450 2.818 1.00 81.88 113 ASN A N 1
ATOM 921 C CA . ASN A 1 113 ? 3.420 -6.616 3.342 1.00 81.88 113 ASN A CA 1
ATOM 922 C C . ASN A 1 113 ? 3.418 -7.756 2.326 1.00 81.88 113 ASN A C 1
ATOM 924 O O . ASN A 1 113 ? 4.428 -8.435 2.136 1.00 81.88 113 ASN A O 1
ATOM 928 N N . PHE A 1 114 ? 2.287 -7.944 1.641 1.00 82.69 114 PHE A N 1
ATOM 929 C CA . PHE A 1 114 ? 2.179 -8.951 0.600 1.00 82.69 114 PHE A CA 1
ATOM 930 C C . PHE A 1 114 ? 3.072 -8.657 -0.600 1.00 82.69 114 PHE A C 1
ATOM 932 O O . PHE A 1 114 ? 3.772 -9.556 -1.071 1.00 82.69 114 PHE A O 1
ATOM 939 N N . GLU A 1 115 ? 3.100 -7.405 -1.052 1.00 82.06 115 GLU A N 1
ATOM 940 C CA . GLU A 1 115 ? 3.986 -6.978 -2.133 1.00 82.06 115 GLU A CA 1
ATOM 941 C C . GLU A 1 115 ? 5.465 -7.222 -1.786 1.00 82.06 115 GLU A C 1
ATOM 943 O O . GLU A 1 115 ? 6.208 -7.810 -2.576 1.00 82.06 115 GLU A O 1
ATOM 948 N N . GLN A 1 116 ? 5.894 -6.803 -0.593 1.00 75.75 116 GLN A N 1
ATOM 949 C CA . GLN A 1 116 ? 7.301 -6.837 -0.195 1.00 75.75 116 GLN A CA 1
ATOM 950 C C . GLN A 1 116 ? 7.811 -8.242 0.140 1.00 75.75 116 GLN A C 1
ATOM 952 O O . GLN A 1 116 ? 8.880 -8.631 -0.334 1.00 75.75 116 GLN A O 1
ATOM 957 N N . LEU A 1 117 ? 7.071 -9.011 0.945 1.00 70.50 117 LEU A N 1
ATOM 958 C CA . LEU A 1 117 ? 7.532 -10.321 1.414 1.00 70.50 117 LEU A CA 1
ATOM 959 C C . LEU A 1 117 ? 7.421 -11.400 0.340 1.00 70.50 117 LEU A C 1
ATOM 961 O O . LEU A 1 117 ? 8.283 -12.276 0.257 1.00 70.50 117 LEU A O 1
ATOM 965 N N . TYR A 1 118 ? 6.349 -11.377 -0.456 1.00 66.62 118 TYR A N 1
ATOM 966 C CA . TYR A 1 118 ? 6.026 -12.514 -1.318 1.00 66.62 118 TYR A CA 1
ATOM 967 C C . TYR A 1 118 ? 6.393 -12.318 -2.780 1.00 66.62 118 TYR A C 1
ATOM 969 O O . TYR A 1 118 ? 6.608 -13.320 -3.460 1.00 66.62 118 TYR A O 1
ATOM 977 N N . LEU A 1 119 ? 6.489 -11.078 -3.262 1.00 63.44 119 LEU A N 1
ATOM 978 C CA . LEU A 1 119 ? 6.807 -10.820 -4.666 1.00 63.44 119 LEU A CA 1
ATOM 979 C C . LEU A 1 119 ? 8.227 -10.282 -4.853 1.00 63.44 119 LEU A C 1
ATOM 981 O O . LEU A 1 119 ? 8.905 -10.662 -5.802 1.00 63.44 119 LEU A O 1
ATOM 985 N N . LEU A 1 120 ? 8.696 -9.435 -3.931 1.00 64.19 120 LEU A N 1
ATOM 986 C CA . LEU A 1 120 ? 9.994 -8.757 -4.035 1.00 64.19 120 LEU A CA 1
ATOM 987 C C . LEU A 1 120 ? 11.156 -9.477 -3.327 1.00 64.19 120 LEU A C 1
ATOM 989 O O . LEU A 1 120 ? 12.260 -8.941 -3.319 1.00 64.19 120 LEU A O 1
ATOM 993 N N . HIS A 1 121 ? 10.928 -10.678 -2.775 1.00 57.00 121 HIS A N 1
ATOM 994 C CA . HIS A 1 121 ? 11.947 -11.543 -2.158 1.00 57.00 121 HIS A CA 1
ATOM 995 C C . HIS A 1 121 ? 12.903 -10.809 -1.188 1.00 57.00 121 HIS A C 1
ATOM 997 O O . HIS A 1 121 ? 14.105 -10.743 -1.439 1.00 57.00 121 HIS A O 1
ATOM 1003 N N . ASP A 1 122 ? 12.377 -10.309 -0.061 1.00 51.91 122 ASP A N 1
ATOM 1004 C CA . ASP A 1 122 ? 13.124 -9.550 0.964 1.00 51.91 122 ASP A CA 1
ATOM 1005 C C . ASP A 1 122 ? 13.725 -8.237 0.422 1.00 51.91 122 ASP A C 1
ATOM 1007 O O . ASP A 1 122 ? 14.933 -8.082 0.229 1.00 51.91 122 ASP A O 1
ATOM 1011 N N . CYS A 1 123 ? 12.869 -7.231 0.213 1.00 45.19 123 CYS A N 1
ATOM 1012 C CA . CYS A 1 123 ? 13.336 -5.859 0.026 1.00 45.19 123 CYS A CA 1
ATOM 1013 C C . CYS A 1 123 ? 13.701 -5.255 1.403 1.00 45.19 123 CYS A C 1
ATOM 1015 O O . CYS A 1 123 ? 12.815 -5.076 2.232 1.00 45.19 123 CYS A O 1
ATOM 1017 N N . PRO A 1 124 ? 14.969 -4.881 1.666 1.00 43.97 124 PRO A N 1
ATOM 1018 C CA . PRO A 1 124 ? 15.462 -4.493 2.997 1.00 43.97 124 PRO A CA 1
ATOM 1019 C C . PRO A 1 124 ? 15.030 -3.093 3.469 1.00 43.97 124 PRO A C 1
ATOM 1021 O O . PRO A 1 124 ? 15.591 -2.565 4.428 1.00 43.97 124 PRO A O 1
ATOM 1024 N N . TYR A 1 125 ? 14.084 -2.449 2.787 1.00 44.28 125 TYR A N 1
ATOM 1025 C CA . TYR A 1 125 ? 13.558 -1.158 3.222 1.00 44.28 125 TYR A CA 1
ATOM 1026 C C . TYR A 1 125 ? 12.339 -1.404 4.096 1.00 44.28 125 TYR A C 1
ATOM 1028 O O . TYR A 1 125 ? 11.231 -1.362 3.583 1.00 44.28 125 TYR A O 1
ATOM 1036 N N . GLU A 1 126 ? 12.606 -1.653 5.381 1.00 49.09 126 GLU A N 1
ATOM 1037 C CA . GLU A 1 126 ? 11.622 -1.711 6.468 1.00 49.09 126 GLU A CA 1
ATOM 1038 C C . GLU A 1 126 ? 10.608 -2.839 6.277 1.00 49.09 126 GLU A C 1
ATOM 1040 O O . GLU A 1 126 ? 9.725 -2.777 5.425 1.00 49.09 126 GLU A O 1
ATOM 1045 N N . THR A 1 127 ? 10.703 -3.892 7.090 1.00 54.78 127 THR A N 1
ATOM 1046 C CA . THR A 1 127 ? 9.599 -4.854 7.114 1.00 54.78 127 THR A CA 1
ATOM 1047 C C . THR A 1 127 ? 8.326 -4.100 7.513 1.00 54.78 127 THR A C 1
ATOM 1049 O O . THR A 1 127 ? 8.389 -3.136 8.278 1.00 54.78 127 THR A O 1
ATOM 1052 N N . VAL A 1 128 ? 7.149 -4.507 7.031 1.00 62.88 128 VAL A N 1
ATOM 1053 C CA . VAL A 1 128 ? 5.892 -3.863 7.463 1.00 62.88 128 VAL A CA 1
ATOM 1054 C C . VAL A 1 128 ? 5.737 -3.895 8.989 1.00 62.88 128 VAL A C 1
ATOM 1056 O O . VAL A 1 128 ? 5.129 -2.994 9.554 1.00 62.88 128 VAL A O 1
ATOM 1059 N N . ALA A 1 129 ? 6.358 -4.870 9.662 1.00 64.81 129 ALA A N 1
ATOM 1060 C CA . ALA A 1 129 ? 6.494 -4.890 11.114 1.00 64.81 129 ALA A CA 1
ATOM 1061 C C . ALA A 1 129 ? 7.340 -3.721 11.656 1.00 64.81 129 ALA A C 1
ATOM 1063 O O . ALA A 1 129 ? 6.897 -3.049 12.578 1.00 64.81 129 ALA A O 1
ATOM 1064 N N . ASP A 1 130 ? 8.501 -3.420 11.064 1.00 67.00 130 ASP A N 1
ATOM 1065 C CA . ASP A 1 130 ? 9.326 -2.265 11.458 1.00 67.00 130 ASP A CA 1
ATOM 1066 C C . ASP A 1 130 ? 8.595 -0.935 11.221 1.00 67.00 130 ASP A C 1
ATOM 1068 O O . ASP A 1 130 ? 8.672 -0.019 12.042 1.00 67.00 130 ASP A O 1
ATOM 1072 N N . TRP A 1 131 ? 7.871 -0.823 10.104 1.00 68.31 131 TRP A N 1
ATOM 1073 C CA . TRP A 1 131 ? 7.091 0.369 9.774 1.00 68.31 131 TRP A CA 1
ATOM 1074 C C . TRP A 1 131 ? 5.903 0.538 10.733 1.00 68.31 131 TRP A C 1
ATOM 1076 O O . TRP A 1 131 ? 5.682 1.629 11.262 1.00 68.31 131 TRP A O 1
ATOM 1086 N N . PHE A 1 132 ? 5.191 -0.555 11.034 1.00 74.69 132 PHE A N 1
ATOM 1087 C CA . PHE A 1 132 ? 4.154 -0.592 12.064 1.00 74.69 132 PHE A CA 1
ATOM 1088 C C . PHE A 1 132 ? 4.727 -0.149 13.410 1.00 74.69 132 PHE A C 1
ATOM 1090 O O . PHE A 1 132 ? 4.238 0.812 13.996 1.00 74.69 132 PHE A O 1
ATOM 1097 N N . ASP A 1 133 ? 5.810 -0.771 13.871 1.00 76.69 133 ASP A N 1
ATOM 1098 C CA . ASP A 1 133 ? 6.451 -0.432 15.140 1.00 76.69 133 ASP A CA 1
ATOM 1099 C C . ASP A 1 133 ? 6.865 1.046 15.183 1.00 76.69 133 ASP A C 1
ATOM 1101 O O . ASP A 1 133 ? 6.678 1.714 16.204 1.00 76.69 133 ASP A O 1
ATOM 1105 N N . ALA A 1 134 ? 7.374 1.602 14.081 1.00 75.81 134 ALA A N 1
ATOM 1106 C CA . ALA A 1 134 ? 7.725 3.016 13.982 1.00 75.81 134 ALA A CA 1
ATOM 1107 C C . ALA A 1 134 ? 6.501 3.944 14.104 1.00 75.81 134 ALA A C 1
ATOM 1109 O O . ALA A 1 134 ? 6.559 4.948 14.828 1.00 75.81 134 ALA A O 1
ATOM 1110 N N . GLU A 1 135 ? 5.392 3.610 13.442 1.00 79.12 135 GLU A N 1
ATOM 1111 C CA . GLU A 1 135 ? 4.142 4.372 13.509 1.00 79.12 135 GLU A CA 1
ATOM 1112 C C . GLU A 1 135 ? 3.444 4.245 14.870 1.00 79.12 135 GLU A C 1
ATOM 1114 O O . GLU A 1 135 ? 2.885 5.225 15.380 1.00 79.12 135 GLU A O 1
ATOM 1119 N N . MET A 1 136 ? 3.530 3.073 15.502 1.00 81.44 136 MET A N 1
ATOM 1120 C CA . MET A 1 136 ? 2.933 2.798 16.808 1.00 81.44 136 MET A CA 1
ATOM 1121 C C . MET A 1 136 ? 3.744 3.386 17.970 1.00 81.44 136 MET A C 1
ATOM 1123 O O . MET A 1 136 ? 3.163 3.917 18.916 1.00 81.44 136 MET A O 1
ATOM 1127 N N . SER A 1 137 ? 5.079 3.338 17.914 1.00 79.31 137 SER A N 1
ATOM 1128 C CA . SER A 1 137 ? 5.957 3.716 19.037 1.00 79.31 137 SER A CA 1
ATOM 1129 C C . SER A 1 137 ? 6.106 5.222 19.261 1.00 79.31 137 SER A C 1
ATOM 1131 O O . SER A 1 137 ? 6.421 5.650 20.372 1.00 79.31 137 SER A O 1
ATOM 1133 N N . ASN A 1 138 ? 5.877 6.042 18.234 1.00 74.94 138 ASN A N 1
ATOM 1134 C CA . ASN A 1 138 ? 6.213 7.468 18.270 1.00 74.94 138 ASN A CA 1
ATOM 1135 C C . ASN A 1 138 ? 5.001 8.399 18.407 1.00 74.94 138 ASN A C 1
ATOM 1137 O O . ASN A 1 138 ? 5.148 9.618 18.269 1.00 74.94 138 ASN A O 1
ATOM 1141 N N . LYS A 1 139 ? 3.798 7.859 18.646 1.00 83.94 139 LYS A N 1
ATOM 1142 C CA . LYS A 1 139 ? 2.551 8.634 18.593 1.00 83.94 139 LYS A CA 1
ATOM 1143 C C . LYS A 1 139 ? 1.601 8.316 19.748 1.00 83.94 139 LYS A C 1
ATOM 1145 O O . LYS A 1 139 ? 1.626 7.240 20.332 1.00 83.94 139 LYS A O 1
ATOM 1150 N N . ASN A 1 140 ? 0.739 9.280 20.072 1.00 89.12 140 ASN A N 1
ATOM 1151 C CA . ASN A 1 140 ? -0.198 9.201 21.198 1.00 89.12 140 ASN A CA 1
ATOM 1152 C C . ASN A 1 140 ? -1.505 8.487 20.811 1.00 89.12 140 ASN A C 1
ATOM 1154 O O . ASN A 1 140 ? -2.573 9.102 20.820 1.00 89.12 140 ASN A O 1
ATOM 1158 N N . TRP A 1 141 ? -1.414 7.212 20.435 1.00 92.50 141 TRP A N 1
ATOM 1159 C CA . TRP A 1 141 ? -2.579 6.373 20.144 1.00 92.50 141 TRP A CA 1
ATOM 1160 C C . TRP A 1 141 ? -3.442 6.168 21.393 1.00 92.50 141 TRP A C 1
ATOM 1162 O O . TRP A 1 141 ? -2.924 6.008 22.498 1.00 92.50 141 TRP A O 1
ATOM 1172 N N . THR A 1 142 ? -4.765 6.169 21.231 1.00 92.38 142 THR A N 1
ATOM 1173 C CA . THR A 1 142 ? -5.679 5.817 22.331 1.00 92.38 142 THR A CA 1
ATOM 1174 C C . THR A 1 142 ? -5.920 4.310 22.384 1.00 92.38 142 THR A C 1
ATOM 1176 O O . THR A 1 142 ? -5.916 3.652 21.346 1.00 92.38 142 THR A O 1
ATOM 1179 N N . ASP A 1 143 ? -6.226 3.770 23.568 1.00 92.50 143 ASP A N 1
ATOM 1180 C CA . ASP A 1 143 ? -6.551 2.343 23.740 1.00 92.50 143 ASP A CA 1
ATOM 1181 C C . ASP A 1 143 ? -7.673 1.876 22.799 1.00 92.50 143 ASP A C 1
ATOM 1183 O O . ASP A 1 143 ? -7.627 0.772 22.265 1.00 92.50 143 ASP A O 1
ATOM 1187 N N . ALA A 1 144 ? -8.673 2.730 22.555 1.00 94.44 144 ALA A N 1
ATOM 1188 C CA . ALA A 1 144 ? -9.763 2.426 21.633 1.00 94.44 144 ALA A CA 1
ATOM 1189 C C . ALA A 1 144 ? -9.262 2.236 20.191 1.00 94.44 144 ALA A C 1
ATOM 1191 O O . ALA A 1 144 ? -9.653 1.278 19.533 1.00 94.44 144 ALA A O 1
ATOM 1192 N N . GLN A 1 145 ? -8.364 3.105 19.721 1.00 94.81 145 GLN A N 1
ATOM 1193 C CA . GLN A 1 145 ? -7.790 3.010 18.376 1.00 94.81 145 GLN A CA 1
ATOM 1194 C C . GLN A 1 145 ? -6.867 1.800 18.241 1.00 94.81 145 GLN A C 1
ATOM 1196 O O . GLN A 1 145 ? -6.922 1.102 17.234 1.00 94.81 145 GLN A O 1
ATOM 1201 N N . LEU A 1 146 ? -6.066 1.517 19.272 1.00 92.19 146 LEU A N 1
ATOM 1202 C CA . LEU A 1 146 ? -5.226 0.320 19.320 1.00 92.19 146 LEU A CA 1
ATOM 1203 C C . LEU A 1 146 ? -6.065 -0.955 19.229 1.00 92.19 146 LEU A C 1
ATOM 1205 O O . LEU A 1 146 ? -5.703 -1.871 18.498 1.00 92.19 146 LEU A O 1
ATOM 1209 N N . ASN A 1 147 ? -7.202 -1.002 19.927 1.00 94.31 147 ASN A N 1
ATOM 1210 C CA . ASN A 1 147 ? -8.114 -2.139 19.842 1.00 94.31 147 ASN A CA 1
ATOM 1211 C C . ASN A 1 147 ? -8.666 -2.313 18.423 1.00 94.31 147 ASN A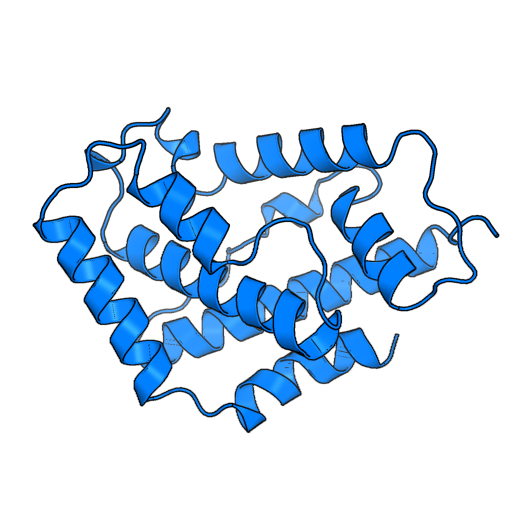 C 1
ATOM 1213 O O . ASN A 1 147 ? -8.625 -3.426 17.914 1.00 94.31 147 ASN A O 1
ATOM 1217 N N . VAL A 1 148 ? -9.101 -1.235 17.757 1.00 94.88 148 VAL A N 1
ATOM 1218 C CA . VAL A 1 148 ? -9.573 -1.298 16.358 1.00 94.88 148 VAL A CA 1
ATOM 1219 C C . VAL A 1 148 ? -8.482 -1.832 15.426 1.00 94.88 148 VAL A C 1
ATOM 1221 O O . VAL A 1 148 ? -8.743 -2.729 14.627 1.00 94.88 148 VAL A O 1
ATOM 1224 N N . ILE A 1 149 ? -7.256 -1.313 15.546 1.00 93.12 149 ILE A N 1
ATOM 1225 C CA . ILE A 1 149 ? -6.114 -1.729 14.721 1.00 93.12 149 ILE A CA 1
ATOM 1226 C C . ILE A 1 149 ? -5.806 -3.216 14.934 1.00 93.12 149 ILE A C 1
ATOM 1228 O O . ILE A 1 149 ? -5.754 -3.976 13.968 1.00 93.12 149 ILE A O 1
ATOM 1232 N N . HIS A 1 150 ? -5.643 -3.651 16.187 1.00 91.88 150 HIS A N 1
ATOM 1233 C CA . HIS A 1 150 ? -5.321 -5.045 16.493 1.00 91.88 150 HIS A CA 1
ATOM 1234 C C . HIS A 1 150 ? -6.446 -6.002 16.092 1.00 91.88 150 HIS A C 1
ATOM 1236 O O . HIS A 1 150 ? -6.169 -7.061 15.538 1.00 91.88 150 HIS A O 1
ATOM 1242 N N . GLU A 1 151 ? -7.712 -5.634 16.319 1.00 94.50 151 GLU A N 1
ATOM 1243 C CA . GLU A 1 151 ? -8.853 -6.443 15.883 1.00 94.50 151 GLU A CA 1
ATOM 1244 C C . GLU A 1 151 ? -8.870 -6.609 14.360 1.00 94.50 151 GLU A C 1
ATOM 1246 O O . GLU A 1 151 ? -9.088 -7.722 13.881 1.00 94.50 151 GLU A O 1
ATOM 1251 N N . ALA A 1 152 ? -8.592 -5.547 13.597 1.00 94.38 152 ALA A N 1
ATOM 1252 C CA . ALA A 1 152 ? -8.518 -5.611 12.139 1.00 94.38 152 ALA A CA 1
ATOM 1253 C C . ALA A 1 152 ? -7.349 -6.488 11.652 1.00 94.38 152 ALA A C 1
ATOM 1255 O O . ALA A 1 152 ? -7.543 -7.328 10.769 1.00 94.38 152 ALA A O 1
ATOM 1256 N N . MET A 1 153 ? -6.159 -6.342 12.246 1.00 91.00 153 MET A N 1
ATOM 1257 C CA . MET A 1 153 ? -4.983 -7.162 11.918 1.00 91.00 153 MET A CA 1
ATOM 1258 C C . MET A 1 153 ? -5.251 -8.649 12.174 1.00 91.00 153 MET A C 1
ATOM 1260 O O . MET A 1 153 ? -5.099 -9.472 11.269 1.00 91.00 153 MET A O 1
ATOM 1264 N N . ASP A 1 154 ? -5.737 -8.979 13.373 1.00 90.62 154 ASP A N 1
ATOM 1265 C CA . ASP A 1 154 ? -6.109 -10.340 13.760 1.00 90.62 154 ASP A CA 1
ATOM 1266 C C . ASP A 1 154 ? -7.191 -10.914 12.839 1.00 90.62 154 ASP A C 1
ATOM 1268 O O . ASP A 1 154 ? -7.185 -12.104 12.508 1.00 90.62 154 ASP A O 1
ATOM 1272 N N . PHE A 1 155 ? -8.164 -10.089 12.441 1.00 94.88 155 PHE A N 1
ATOM 1273 C CA . PHE A 1 155 ? -9.243 -10.527 11.569 1.00 94.88 155 PHE A CA 1
ATOM 1274 C C . PHE A 1 155 ? -8.720 -10.889 10.179 1.00 94.88 155 PHE A C 1
ATOM 1276 O O . PHE A 1 155 ? -9.076 -11.956 9.671 1.00 94.88 155 PHE A O 1
ATOM 1283 N N . ILE A 1 156 ? -7.865 -10.047 9.589 1.00 92.88 156 ILE A N 1
ATOM 1284 C CA . ILE A 1 156 ? -7.216 -10.325 8.303 1.00 92.88 156 ILE A CA 1
ATOM 1285 C C . ILE A 1 156 ? -6.403 -11.615 8.398 1.00 92.88 156 ILE A C 1
ATOM 1287 O O . ILE A 1 156 ? -6.614 -12.513 7.587 1.00 92.88 156 ILE A O 1
ATOM 1291 N N . GLU A 1 157 ? -5.538 -11.755 9.404 1.00 88.69 157 GLU A N 1
ATOM 1292 C CA . GLU A 1 157 ? -4.675 -12.934 9.546 1.00 88.69 157 GLU A CA 1
ATOM 1293 C C . GLU A 1 157 ? -5.480 -14.241 9.622 1.00 88.69 157 GLU A C 1
ATOM 1295 O O . GLU A 1 157 ? -5.121 -15.239 8.994 1.00 88.69 157 GLU A O 1
ATOM 1300 N N . ARG A 1 158 ? -6.603 -14.239 10.350 1.00 92.94 158 ARG A N 1
ATOM 1301 C CA . ARG A 1 158 ? -7.430 -15.439 10.549 1.00 92.94 158 ARG A CA 1
ATOM 1302 C C . ARG A 1 158 ? -8.302 -15.810 9.351 1.00 92.94 158 ARG A C 1
ATOM 1304 O O . ARG A 1 158 ? -8.638 -16.985 9.211 1.00 92.94 158 ARG A O 1
ATOM 1311 N N . HIS A 1 159 ? -8.728 -14.837 8.546 1.00 95.56 159 HIS A N 1
ATOM 1312 C CA . HIS A 1 159 ? -9.749 -15.051 7.507 1.00 95.56 159 HIS A CA 1
ATOM 1313 C C . HIS A 1 159 ? -9.227 -14.914 6.081 1.00 95.56 159 HIS A C 1
ATOM 1315 O O . HIS A 1 159 ? -9.930 -15.277 5.138 1.00 95.56 159 HIS A O 1
ATOM 1321 N N . MET A 1 160 ? -8.015 -14.398 5.908 1.00 94.44 160 MET A N 1
ATOM 1322 C CA . MET A 1 160 ? -7.384 -14.288 4.607 1.00 94.44 160 MET A CA 1
ATOM 1323 C C . MET A 1 160 ? -7.164 -15.664 3.971 1.00 94.44 160 MET A C 1
ATOM 1325 O O . MET A 1 160 ? -6.551 -16.564 4.544 1.00 94.44 160 MET A O 1
ATOM 1329 N N . ASP A 1 161 ? -7.573 -15.772 2.713 1.00 94.75 161 ASP A N 1
ATOM 1330 C CA . ASP A 1 161 ? -7.125 -16.803 1.788 1.00 94.75 161 ASP A CA 1
ATOM 1331 C C . ASP A 1 161 ? -5.858 -16.305 1.081 1.00 94.75 161 ASP A C 1
ATOM 1333 O O . ASP A 1 161 ? -5.902 -15.437 0.204 1.00 94.75 161 ASP A O 1
ATOM 1337 N N . LYS A 1 162 ? -4.712 -16.865 1.478 1.00 89.44 162 LYS A N 1
ATOM 1338 C CA . LYS A 1 162 ? -3.408 -16.497 0.924 1.00 89.44 162 LYS A CA 1
ATOM 1339 C C . LYS A 1 162 ? -3.335 -16.719 -0.588 1.00 89.44 162 LYS A C 1
ATOM 1341 O O . LYS A 1 162 ? -2.753 -15.890 -1.280 1.00 89.44 162 LYS A O 1
ATOM 1346 N N . ASP A 1 163 ? -3.930 -17.788 -1.111 1.00 90.88 163 ASP A N 1
ATOM 1347 C CA . ASP A 1 163 ? -3.886 -18.082 -2.547 1.00 90.88 163 ASP A CA 1
ATOM 1348 C C . ASP A 1 163 ? -4.734 -17.076 -3.332 1.00 90.88 163 ASP A C 1
ATOM 1350 O O . ASP A 1 163 ? -4.362 -16.668 -4.434 1.00 90.88 163 ASP A O 1
ATOM 1354 N N . ALA A 1 164 ? -5.862 -16.640 -2.761 1.00 93.81 164 ALA A N 1
ATOM 1355 C CA . ALA A 1 164 ? -6.672 -15.574 -3.341 1.00 93.81 164 ALA A CA 1
ATOM 1356 C C . ALA A 1 164 ? -5.903 -14.246 -3.393 1.00 93.81 164 ALA A C 1
ATOM 1358 O O . ALA A 1 164 ? -5.920 -13.584 -4.430 1.00 93.81 164 ALA A O 1
ATOM 1359 N N . VAL A 1 165 ? -5.190 -13.886 -2.320 1.00 92.25 165 VAL A N 1
ATOM 1360 C CA . VAL A 1 165 ? -4.361 -12.671 -2.289 1.00 92.25 165 VAL A CA 1
ATOM 1361 C C . VAL A 1 165 ? -3.212 -12.760 -3.292 1.00 92.25 165 VAL A C 1
ATOM 1363 O O . VAL A 1 165 ? -3.003 -11.823 -4.055 1.00 92.25 165 VAL A O 1
ATOM 1366 N N . MET A 1 166 ? -2.503 -13.890 -3.368 1.00 88.31 166 MET A N 1
ATOM 1367 C CA . MET A 1 166 ? -1.406 -14.062 -4.332 1.00 88.31 166 MET A CA 1
ATOM 1368 C C . MET A 1 166 ? -1.874 -13.890 -5.783 1.00 88.31 166 MET A C 1
ATOM 1370 O O . MET A 1 166 ? -1.184 -13.248 -6.571 1.00 88.31 166 MET A O 1
ATOM 1374 N N . LYS A 1 167 ? -3.076 -14.373 -6.124 1.00 92.44 167 LYS A N 1
ATOM 1375 C CA . LYS A 1 167 ? -3.672 -14.184 -7.458 1.00 92.44 167 LYS A CA 1
ATOM 1376 C C . LYS A 1 167 ? -3.920 -12.725 -7.822 1.00 92.44 167 LYS A C 1
ATOM 1378 O O . LYS A 1 167 ? -3.864 -12.381 -8.998 1.00 92.44 167 LYS A O 1
ATOM 1383 N N . ILE A 1 168 ? -4.190 -11.863 -6.840 1.00 94.38 168 ILE A N 1
ATOM 1384 C CA . ILE A 1 168 ? -4.345 -10.421 -7.085 1.00 94.38 168 ILE A CA 1
ATOM 1385 C C . ILE A 1 168 ? -3.035 -9.828 -7.611 1.00 94.38 168 ILE A C 1
ATOM 1387 O O . ILE A 1 168 ? -3.068 -8.925 -8.441 1.00 94.38 168 ILE A O 1
ATOM 1391 N N . TRP A 1 169 ? -1.900 -10.359 -7.158 1.00 91.44 169 TRP A N 1
ATOM 1392 C CA . TRP A 1 169 ? -0.567 -9.844 -7.448 1.00 91.44 169 TRP A CA 1
ATOM 1393 C C . TRP A 1 169 ? 0.147 -10.512 -8.631 1.00 91.44 169 TRP A C 1
ATOM 1395 O O . TRP A 1 169 ? 1.142 -9.970 -9.111 1.00 91.44 169 TRP A O 1
ATOM 1405 N N . GLU A 1 170 ? -0.369 -11.632 -9.150 1.00 90.12 170 GLU A N 1
ATOM 1406 C CA . GLU A 1 170 ? 0.165 -12.324 -10.339 1.00 90.12 170 GLU A CA 1
ATOM 1407 C C . GLU A 1 170 ? 0.491 -11.391 -11.524 1.00 90.12 170 GLU A C 1
ATOM 1409 O O . GLU A 1 170 ? 1.539 -11.588 -12.146 1.00 90.12 170 GLU A O 1
ATOM 1414 N N . PRO A 1 171 ? -0.320 -10.360 -11.848 1.00 91.44 171 PRO A N 1
ATOM 1415 C CA . PRO A 1 171 ? -0.004 -9.451 -12.945 1.00 91.44 171 PRO A CA 1
ATOM 1416 C C . PRO A 1 171 ? 1.305 -8.673 -12.766 1.00 91.44 171 PRO A C 1
ATOM 1418 O O . PRO A 1 171 ? 1.946 -8.371 -13.765 1.00 91.44 171 PRO A O 1
ATOM 1421 N N . VAL A 1 172 ? 1.710 -8.347 -11.531 1.00 87.75 172 VAL A N 1
ATOM 1422 C CA . VAL A 1 172 ? 2.964 -7.617 -11.261 1.00 87.75 172 VAL A CA 1
ATOM 1423 C C . VAL A 1 172 ? 4.170 -8.504 -11.535 1.00 87.75 172 VAL A C 1
ATOM 1425 O O . VAL A 1 172 ? 5.108 -8.060 -12.180 1.00 87.75 172 VAL A O 1
ATOM 1428 N N . SER A 1 173 ? 4.130 -9.761 -11.089 1.00 77.88 173 SER A N 1
ATOM 1429 C CA . SER A 1 173 ? 5.225 -10.722 -11.287 1.00 77.88 173 SER A CA 1
ATOM 1430 C C . SER A 1 173 ? 5.381 -11.199 -12.734 1.00 77.88 173 SER A C 1
ATOM 1432 O O . SER A 1 173 ? 6.349 -11.889 -13.045 1.00 77.88 173 SER A O 1
ATOM 1434 N N . ALA A 1 174 ? 4.404 -10.908 -13.595 1.00 82.25 174 ALA A N 1
ATOM 1435 C CA . ALA A 1 174 ? 4.415 -11.271 -15.009 1.00 82.25 174 ALA A CA 1
ATOM 1436 C C . ALA A 1 174 ? 4.969 -10.165 -15.927 1.00 82.25 174 ALA A C 1
ATOM 1438 O O . ALA A 1 174 ? 5.103 -10.411 -17.130 1.00 82.25 174 ALA A O 1
ATOM 1439 N N . LEU A 1 175 ? 5.226 -8.968 -15.384 1.00 82.50 175 LEU A N 1
ATOM 1440 C CA . LEU A 1 175 ? 5.906 -7.868 -16.073 1.00 82.50 175 LEU A CA 1
ATOM 1441 C C . LEU A 1 175 ? 7.421 -8.056 -16.001 1.00 82.50 175 LEU A C 1
ATOM 1443 O O . LEU A 1 175 ? 8.057 -7.778 -17.042 1.00 82.50 175 LEU A O 1
#

Radius of gyration: 16.21 Å; chains: 1; bounding box: 38×35×45 Å

Secondary structure (DSSP, 8-state):
-BPPHHHHHHHHHHHHHHHHHHHHHHHHHTT---TTTTGGGGG-TT--HHHHHHHHHH-TTSBPPTTHHHHHHHHHHHHHHH-TTSGGGGTT-GGG--HHHHHHHHHHHHHHHHIIIIISS---S--HHHHHHHHHHTS---HHHHHHHHHHHHHHHHH--HHHHHHHHHHHHT-

Foldseek 3Di:
DADDLVVLVVLLVLLVQLLQVQLQVLLVLVPHHDPCPPVVQVPQPSGALVSQVLVCLLVVVHDRDPCSVVRNVVSVLSNLCPQLLHCVVVVQAPVPRDLNSLLSVLSSLVSVQCCQVPQSPHDPPARSVRVVCVSVVPHDDDPVSVCSNVVSNVSCVVPDDPVVSVVSCVVSSVD

Sequence (175 aa):
MAIPIEDIYNFHHVRTACHINCMNYFAGLMGYHFPEHDNDKGIEPMRTGYAYKNYANYHPEYNLPDNYEDLAKIAITTHHKHAPHHVDFYNGNVSQIPDVHLIEMVCDWASANFEQLYLLHDCPYETVADWFDAEMSNKNWTDAQLNVIHEAMDFIERHMDKDAVMKIWEPVSAL

pLDDT: mean 85.01, std 10.94, range [43.97, 96.44]